Protein AF-A0A5C7WN79-F1 (afdb_monomer)

Structure (mmCIF, N/CA/C/O backbone):
data_AF-A0A5C7WN79-F1
#
_entry.id   AF-A0A5C7WN79-F1
#
loop_
_atom_site.group_PDB
_atom_site.id
_atom_site.type_symbol
_atom_site.label_atom_id
_atom_site.label_alt_id
_atom_site.label_comp_id
_atom_site.label_asym_id
_atom_site.label_entity_id
_atom_site.label_seq_id
_atom_site.pdbx_PDB_ins_code
_atom_site.Cartn_x
_atom_site.Cartn_y
_atom_site.Cartn_z
_atom_site.occupancy
_atom_site.B_iso_or_equiv
_atom_site.auth_seq_id
_atom_site.auth_comp_id
_atom_site.auth_asym_id
_atom_site.auth_atom_id
_atom_site.pdbx_PDB_model_num
ATOM 1 N N . MET A 1 1 ? -8.834 40.372 -3.719 1.00 57.69 1 MET A N 1
ATOM 2 C CA . MET A 1 1 ? -8.889 38.990 -4.252 1.00 57.69 1 MET A CA 1
ATOM 3 C C . MET A 1 1 ? -9.438 38.038 -3.189 1.00 57.69 1 MET A C 1
ATOM 5 O O . MET A 1 1 ? -8.864 37.002 -2.910 1.00 57.69 1 MET A O 1
ATOM 9 N N . THR A 1 2 ? -10.557 38.407 -2.567 1.00 45.66 2 THR A N 1
ATOM 10 C CA . THR A 1 2 ? -11.082 37.727 -1.366 1.00 45.66 2 THR A CA 1
ATOM 11 C C . THR A 1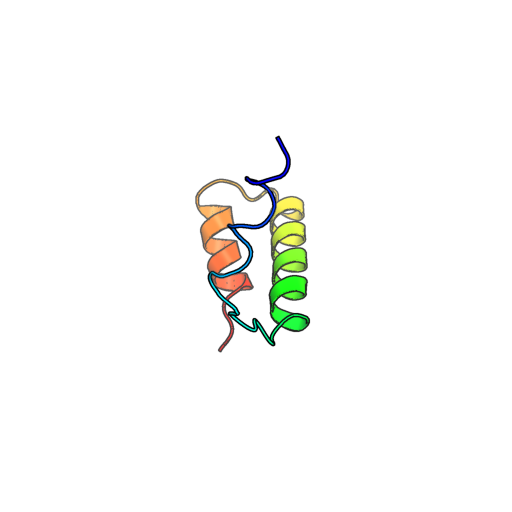 2 ? -12.500 37.190 -1.601 1.00 45.66 2 THR A C 1
ATOM 13 O O . THR A 1 2 ? -13.064 36.531 -0.742 1.00 45.66 2 THR A O 1
ATOM 16 N N . LYS A 1 3 ? -13.066 37.433 -2.796 1.00 48.09 3 LYS A N 1
ATOM 17 C CA . LYS A 1 3 ? -14.391 36.960 -3.236 1.00 48.09 3 LYS A CA 1
ATOM 18 C C . LYS A 1 3 ? -14.366 35.614 -3.980 1.00 48.09 3 LYS A C 1
ATOM 20 O O . LYS A 1 3 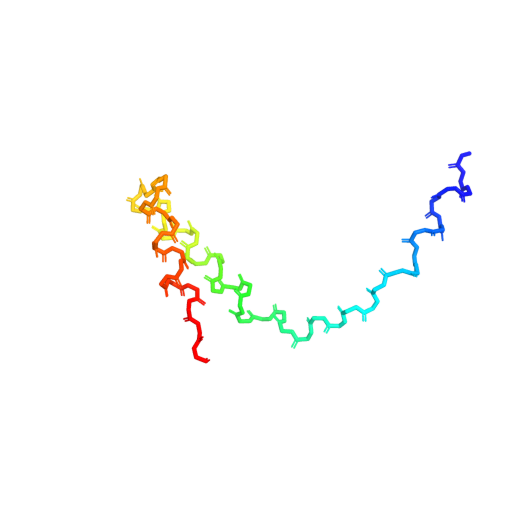? -15.415 35.010 -4.134 1.00 48.09 3 LYS A O 1
ATOM 25 N N . LEU A 1 4 ? -13.190 35.118 -4.386 1.00 48.41 4 LEU A N 1
ATOM 26 C CA . LEU A 1 4 ? -13.035 33.790 -5.008 1.00 48.41 4 LEU A CA 1
ATOM 27 C C . LEU A 1 4 ? -12.747 32.675 -3.977 1.00 48.41 4 LEU A C 1
ATOM 29 O O . LEU A 1 4 ? -12.802 31.498 -4.303 1.00 48.41 4 LEU A O 1
ATOM 33 N N . LEU A 1 5 ? -12.481 33.045 -2.720 1.00 55.16 5 LEU A N 1
ATOM 34 C CA . LEU A 1 5 ? -12.093 32.139 -1.630 1.00 55.16 5 LEU A CA 1
ATOM 35 C C . LEU A 1 5 ? -13.275 31.569 -0.821 1.00 55.16 5 LEU A C 1
ATOM 37 O O . LEU A 1 5 ? -13.051 30.810 0.111 1.00 55.16 5 LEU A O 1
ATOM 41 N N . MET A 1 6 ? -14.523 31.915 -1.162 1.00 59.75 6 MET A N 1
ATOM 42 C CA . MET A 1 6 ? -15.719 31.505 -0.398 1.00 59.75 6 MET A CA 1
ATOM 43 C C . MET A 1 6 ? -16.840 30.888 -1.254 1.00 59.75 6 MET A C 1
ATOM 45 O O . MET A 1 6 ? -17.852 30.459 -0.713 1.00 59.75 6 MET A O 1
ATOM 49 N N . ALA A 1 7 ? -16.672 30.797 -2.580 1.00 51.78 7 ALA A N 1
ATOM 50 C CA . ALA A 1 7 ? -17.678 30.232 -3.493 1.00 51.78 7 ALA A CA 1
ATOM 51 C C . ALA A 1 7 ? -17.453 28.745 -3.842 1.00 51.78 7 ALA A C 1
ATOM 53 O O . ALA A 1 7 ? -18.249 28.156 -4.563 1.00 51.78 7 ALA A O 1
ATOM 54 N N . LEU A 1 8 ? -16.405 28.118 -3.300 1.00 51.38 8 LEU A N 1
ATOM 55 C CA . LEU A 1 8 ? -16.164 26.675 -3.409 1.00 51.38 8 LEU A CA 1
ATOM 56 C C . LEU A 1 8 ? -16.346 25.986 -2.044 1.00 51.38 8 LEU A C 1
ATOM 58 O O . LEU A 1 8 ? -15.586 25.106 -1.663 1.00 51.38 8 LEU A O 1
ATOM 62 N N . LEU A 1 9 ? -17.337 26.444 -1.275 1.00 56.09 9 LEU A N 1
ATOM 63 C CA . LEU A 1 9 ? -17.736 25.885 0.023 1.00 56.09 9 LEU A CA 1
ATOM 64 C C . LEU A 1 9 ? -19.112 25.193 -0.036 1.00 56.09 9 LEU A C 1
ATOM 66 O O . LEU A 1 9 ? -19.718 24.948 1.001 1.00 56.09 9 LEU A O 1
ATOM 70 N N . LEU A 1 10 ? -19.620 24.855 -1.231 1.00 65.88 10 LEU A N 1
ATOM 71 C CA . LEU A 1 10 ? -20.959 24.265 -1.386 1.00 65.88 10 LEU A CA 1
ATOM 72 C C . LEU A 1 10 ? -21.045 23.164 -2.454 1.00 65.88 10 LEU A C 1
ATOM 74 O O . LEU A 1 10 ? -22.004 23.087 -3.214 1.00 65.88 10 LEU A O 1
ATOM 78 N N . SER A 1 11 ? -20.064 22.269 -2.513 1.00 64.56 11 SER A N 1
ATOM 79 C CA . SER A 1 11 ? -20.224 21.038 -3.290 1.00 64.56 11 SER A CA 1
ATOM 80 C C . SER A 1 11 ? -19.647 19.853 -2.534 1.00 64.56 11 SER A C 1
ATOM 82 O O . SER A 1 11 ? -18.435 19.712 -2.414 1.00 64.56 11 SER A O 1
ATOM 84 N N . CYS A 1 12 ? -20.560 18.988 -2.097 1.00 47.44 12 CYS A N 1
ATOM 85 C CA . CYS A 1 12 ? -20.327 17.686 -1.486 1.00 47.44 12 CYS A CA 1
ATOM 86 C C . CYS A 1 12 ? -20.041 17.701 0.024 1.00 47.44 12 CYS A C 1
ATOM 88 O O . CYS A 1 12 ? -18.933 17.455 0.491 1.00 47.44 12 CYS A O 1
ATOM 90 N N . ALA A 1 13 ? -21.113 17.851 0.806 1.00 56.16 13 ALA A N 1
ATOM 91 C CA . ALA A 1 13 ? -21.223 17.109 2.054 1.00 56.16 13 ALA A CA 1
ATOM 92 C C . ALA A 1 13 ? -21.343 15.605 1.728 1.00 56.16 13 ALA A C 1
ATOM 94 O O . ALA A 1 13 ? -22.420 15.024 1.813 1.00 56.16 13 ALA A O 1
ATOM 95 N N . CYS A 1 14 ? -20.243 14.962 1.332 1.00 48.31 14 CYS A N 1
ATOM 96 C CA . CYS A 1 14 ? -20.097 13.527 1.525 1.00 48.31 14 CYS A CA 1
ATOM 97 C C . CYS A 1 14 ? -19.481 13.333 2.909 1.00 48.31 14 CYS A C 1
ATOM 99 O O . CYS A 1 14 ? -18.266 13.327 3.097 1.00 48.31 14 CYS A O 1
ATOM 101 N N . VAL A 1 15 ? -20.360 13.209 3.904 1.00 54.66 15 VAL A N 1
ATOM 102 C CA . VAL A 1 15 ? -20.035 12.605 5.196 1.00 54.66 15 VAL A CA 1
ATOM 103 C C . VAL A 1 15 ? -19.415 11.235 4.908 1.00 54.66 15 VAL A C 1
ATOM 105 O O . VAL A 1 15 ? -20.108 10.239 4.730 1.00 54.66 15 VAL A O 1
ATOM 108 N N . SER A 1 16 ? -18.087 11.180 4.816 1.00 56.66 16 SER A N 1
ATOM 109 C CA . SER A 1 16 ? -17.342 9.925 4.831 1.00 56.66 16 SER A CA 1
ATOM 110 C C . SER A 1 16 ? -17.192 9.519 6.291 1.00 56.66 16 SER A C 1
ATOM 112 O O . SER A 1 16 ? -16.133 9.663 6.897 1.00 56.66 16 SER A O 1
ATOM 114 N N . ALA A 1 17 ? -18.292 9.050 6.881 1.00 56.75 17 ALA A N 1
ATOM 115 C CA . ALA A 1 17 ? -18.348 8.473 8.223 1.00 56.75 17 ALA A CA 1
ATOM 116 C C . ALA A 1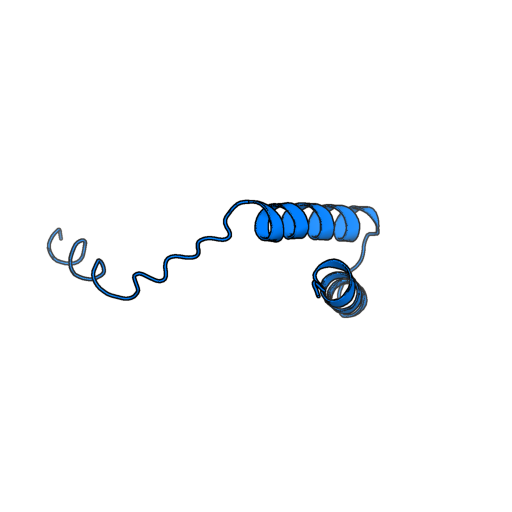 17 ? -17.690 7.075 8.271 1.00 56.75 17 ALA A C 1
ATOM 118 O O . ALA A 1 17 ? -18.278 6.105 8.735 1.00 56.75 17 ALA A O 1
ATOM 119 N N . TYR A 1 18 ? -16.450 6.971 7.785 1.00 54.38 18 TYR A N 1
ATOM 120 C CA . TYR A 1 18 ? -15.582 5.802 7.948 1.00 54.38 18 TYR A CA 1
ATOM 121 C C . TYR A 1 18 ? -14.119 6.255 8.101 1.00 54.38 18 TYR A C 1
ATOM 123 O O . TYR A 1 18 ? -13.223 5.853 7.366 1.00 54.38 18 TYR A O 1
ATOM 131 N N . ALA A 1 19 ? -13.870 7.180 9.025 1.00 54.97 19 ALA A N 1
ATOM 132 C CA . ALA A 1 19 ? -12.569 7.840 9.160 1.00 54.97 19 ALA A CA 1
ATOM 133 C 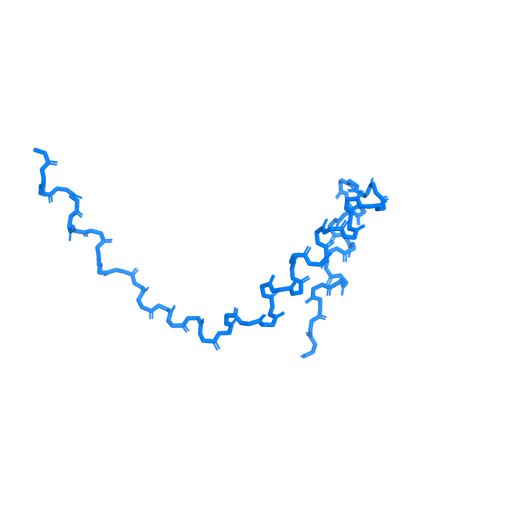C . ALA A 1 19 ? -11.531 7.051 9.991 1.00 54.97 19 ALA A C 1
ATOM 135 O O . ALA A 1 19 ? -10.401 7.499 10.130 1.00 54.97 19 ALA A O 1
ATOM 136 N N . GLY A 1 20 ? -11.884 5.887 10.551 1.00 60.06 20 GLY A N 1
ATOM 137 C CA . GLY A 1 20 ? -10.989 5.148 11.453 1.00 60.06 20 GLY A CA 1
ATOM 138 C C . GLY A 1 20 ? -10.254 3.982 10.799 1.00 60.06 20 GLY A C 1
ATOM 139 O O . GLY A 1 20 ? -9.044 3.860 10.906 1.00 60.06 20 GLY A O 1
ATOM 140 N N . THR A 1 21 ? -10.965 3.091 10.115 1.00 77.12 21 THR A N 1
ATOM 141 C CA . THR A 1 21 ? -10.429 1.744 9.856 1.00 77.12 21 THR A CA 1
ATOM 142 C C . THR A 1 21 ? -9.911 1.545 8.432 1.00 77.12 21 THR A C 1
ATOM 144 O O . THR A 1 21 ? -8.894 0.880 8.267 1.00 77.12 21 THR A O 1
ATOM 147 N N . GLN A 1 22 ? -10.510 2.152 7.395 1.00 86.12 22 GLN A N 1
ATOM 148 C CA . GLN A 1 22 ? -9.988 2.016 6.016 1.00 86.12 22 GLN A CA 1
ATOM 149 C C . GLN A 1 22 ? -8.749 2.891 5.832 1.00 86.12 22 GLN A C 1
ATOM 151 O O . GLN A 1 22 ? -7.801 2.489 5.163 1.00 86.12 22 GLN A O 1
ATOM 156 N N . GLN A 1 23 ? -8.749 4.093 6.413 1.00 89.25 23 GLN A N 1
ATOM 157 C CA . GLN A 1 23 ? -7.626 5.016 6.288 1.00 89.25 23 GLN A CA 1
ATOM 158 C C . GLN A 1 23 ? -6.377 4.467 6.991 1.00 89.25 23 GLN A C 1
ATOM 160 O O . GLN A 1 23 ? -5.294 4.491 6.408 1.00 89.25 23 GLN A O 1
ATOM 165 N N . GLU A 1 24 ? -6.529 3.902 8.193 1.00 90.88 24 GLU A N 1
ATOM 166 C CA . GLU A 1 24 ? -5.432 3.227 8.897 1.00 90.88 24 GLU A CA 1
ATOM 167 C C . GLU A 1 24 ? -4.974 1.969 8.147 1.00 90.88 24 GLU A C 1
ATOM 169 O O . GLU A 1 24 ? -3.779 1.810 7.899 1.00 90.88 24 GLU A O 1
ATOM 174 N N . LYS A 1 25 ? -5.906 1.139 7.650 1.00 91.44 25 LYS A N 1
ATOM 175 C CA . LYS A 1 25 ? -5.577 -0.022 6.803 1.00 91.44 25 LYS A CA 1
ATOM 176 C C . LYS A 1 25 ? -4.765 0.385 5.574 1.00 91.44 25 LYS A C 1
ATOM 178 O O . LYS A 1 25 ? -3.781 -0.265 5.232 1.00 91.44 25 LYS A O 1
ATOM 183 N N . MET A 1 26 ? -5.125 1.494 4.934 1.00 94.56 26 MET A N 1
ATOM 184 C CA . MET A 1 26 ? -4.400 2.006 3.777 1.00 94.56 26 MET A CA 1
ATOM 185 C C . MET A 1 26 ? -2.990 2.476 4.121 1.00 94.56 26 MET A C 1
ATOM 187 O O . MET A 1 26 ? -2.071 2.241 3.331 1.00 94.56 26 MET A O 1
ATOM 191 N N . LYS A 1 27 ? -2.781 3.092 5.288 1.00 95.19 27 LYS A N 1
ATOM 192 C CA . LYS A 1 27 ? -1.433 3.442 5.758 1.00 95.19 27 LYS A CA 1
ATOM 193 C C . LYS A 1 27 ? -0.583 2.187 5.955 1.00 95.19 27 LYS A C 1
ATOM 195 O O . LYS A 1 27 ? 0.517 2.133 5.407 1.00 95.19 27 LYS A O 1
ATOM 200 N N . THR A 1 28 ? -1.117 1.168 6.628 1.00 95.81 28 THR A N 1
ATOM 201 C CA . THR A 1 28 ? -0.430 -0.118 6.834 1.00 95.81 28 THR A CA 1
ATOM 202 C C . THR A 1 28 ? -0.082 -0.793 5.510 1.00 95.81 28 THR A C 1
ATOM 204 O O . THR A 1 28 ? 1.084 -1.088 5.269 1.00 95.81 28 THR A O 1
ATOM 207 N N . CYS A 1 29 ? -1.043 -0.937 4.589 1.00 97.38 29 CYS A N 1
ATOM 208 C CA . CYS A 1 29 ? -0.783 -1.527 3.274 1.00 97.38 29 CYS A CA 1
ATOM 209 C C . CYS A 1 29 ? 0.322 -0.773 2.509 1.00 97.38 29 CYS A C 1
ATOM 211 O O . CYS A 1 29 ? 1.180 -1.376 1.867 1.00 97.38 29 CYS A O 1
ATOM 213 N N . ASN A 1 30 ? 0.353 0.560 2.577 1.00 97.00 30 ASN A N 1
ATOM 214 C CA . ASN A 1 30 ? 1.411 1.324 1.918 1.00 97.00 30 ASN A CA 1
ATOM 215 C C . ASN A 1 30 ? 2.783 1.149 2.583 1.00 97.00 30 ASN A C 1
ATOM 217 O O . ASN A 1 30 ? 3.787 1.128 1.868 1.00 97.00 30 ASN A O 1
ATOM 221 N N . ALA A 1 31 ? 2.841 1.030 3.911 1.00 98.25 31 ALA A N 1
ATOM 222 C CA . ALA A 1 31 ? 4.080 0.739 4.627 1.00 98.25 31 ALA A CA 1
ATOM 223 C C . ALA A 1 31 ? 4.622 -0.648 4.247 1.00 98.25 31 ALA A C 1
ATOM 225 O O . ALA A 1 31 ? 5.785 -0.761 3.861 1.00 98.25 31 ALA A O 1
ATOM 226 N N . ASP A 1 32 ? 3.761 -1.664 4.231 1.00 97.81 32 ASP A N 1
ATOM 227 C CA . ASP A 1 32 ? 4.126 -3.035 3.867 1.00 97.81 32 ASP A CA 1
ATOM 228 C C . ASP A 1 32 ? 4.603 -3.140 2.418 1.00 97.81 32 ASP A C 1
ATOM 230 O O . ASP A 1 32 ? 5.609 -3.792 2.139 1.00 97.81 32 ASP A O 1
ATOM 234 N N . ALA A 1 33 ? 3.928 -2.462 1.485 1.00 98.25 33 ALA A N 1
ATOM 235 C CA . ALA A 1 33 ? 4.347 -2.432 0.087 1.00 98.25 33 ALA A CA 1
ATOM 236 C C . ALA A 1 33 ? 5.751 -1.827 -0.076 1.00 98.25 33 ALA A C 1
ATOM 238 O O . ALA A 1 33 ? 6.548 -2.342 -0.858 1.00 98.25 33 ALA A O 1
ATO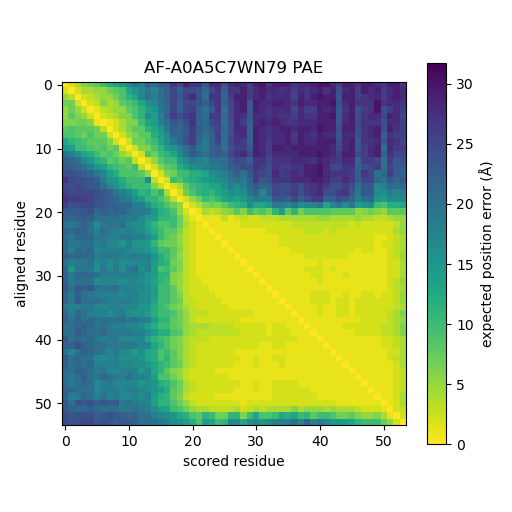M 239 N N . LYS A 1 34 ? 6.069 -0.765 0.680 1.00 97.62 34 LYS A N 1
ATOM 240 C CA . LYS A 1 34 ? 7.410 -0.158 0.692 1.00 97.62 34 LYS A CA 1
ATOM 241 C C . LYS A 1 34 ? 8.447 -1.078 1.330 1.00 97.62 34 LYS A C 1
ATOM 243 O O . LYS A 1 34 ? 9.521 -1.235 0.763 1.00 97.62 34 LYS A O 1
ATOM 248 N N . ALA A 1 35 ? 8.127 -1.703 2.464 1.00 98.25 35 ALA A N 1
ATOM 249 C CA . ALA A 1 35 ? 9.020 -2.642 3.146 1.00 98.25 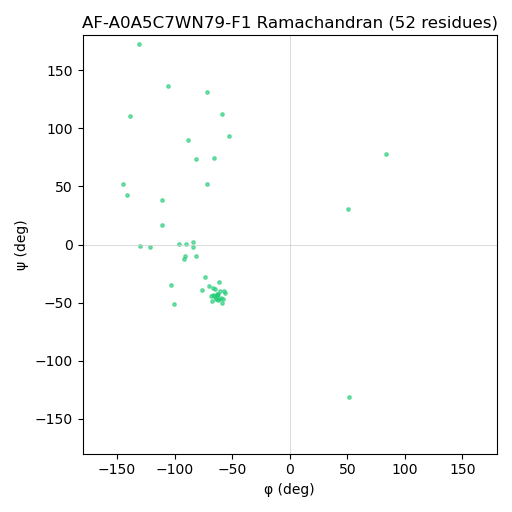35 ALA A CA 1
ATOM 250 C C . ALA A 1 35 ? 9.351 -3.864 2.273 1.00 98.25 35 ALA A C 1
ATOM 252 O O . ALA A 1 35 ? 10.460 -4.384 2.318 1.00 98.25 35 ALA A O 1
ATOM 253 N N . LYS A 1 36 ? 8.400 -4.285 1.433 1.00 97.50 36 LYS A N 1
ATOM 254 C CA . LYS A 1 36 ? 8.563 -5.350 0.435 1.00 97.50 36 LYS A CA 1
ATOM 255 C C . LYS A 1 36 ? 9.176 -4.868 -0.888 1.00 97.50 36 LYS A C 1
ATOM 257 O O . LYS A 1 36 ? 9.277 -5.664 -1.813 1.00 97.50 36 LYS A O 1
ATOM 262 N N . ALA A 1 37 ? 9.535 -3.586 -0.994 1.00 98.06 37 ALA A N 1
ATOM 263 C CA . ALA A 1 37 ? 10.035 -2.942 -2.211 1.00 98.06 37 ALA A CA 1
ATOM 264 C C . ALA A 1 37 ? 9.153 -3.178 -3.457 1.00 98.06 37 ALA A C 1
ATOM 266 O O . ALA A 1 37 ? 9.648 -3.198 -4.582 1.00 98.06 37 ALA A O 1
ATOM 267 N N . LEU A 1 38 ? 7.837 -3.337 -3.268 1.00 97.69 38 LEU A N 1
ATOM 268 C CA . LEU A 1 38 ? 6.913 -3.596 -4.368 1.00 97.69 38 LEU A CA 1
ATOM 269 C C . LEU A 1 38 ? 6.731 -2.336 -5.213 1.00 97.69 38 LEU A C 1
ATOM 271 O O . LEU A 1 38 ? 6.398 -1.257 -4.704 1.00 97.69 38 LEU A O 1
ATOM 275 N N . ALA A 1 39 ? 6.857 -2.499 -6.524 1.00 97.06 39 ALA A N 1
ATOM 276 C CA . ALA A 1 39 ? 6.655 -1.446 -7.508 1.00 97.06 39 ALA A CA 1
ATOM 277 C C . ALA A 1 39 ? 5.735 -1.924 -8.638 1.00 97.06 39 ALA A C 1
ATOM 279 O O . ALA A 1 39 ? 5.335 -3.086 -8.688 1.00 97.06 39 ALA A O 1
ATOM 280 N N . GLY A 1 40 ? 5.351 -1.000 -9.522 1.00 97.44 40 GLY A N 1
ATOM 281 C CA . GLY A 1 40 ? 4.579 -1.319 -10.722 1.00 97.44 40 GLY A CA 1
ATOM 282 C C . GLY A 1 40 ? 3.320 -2.141 -10.435 1.00 97.44 40 G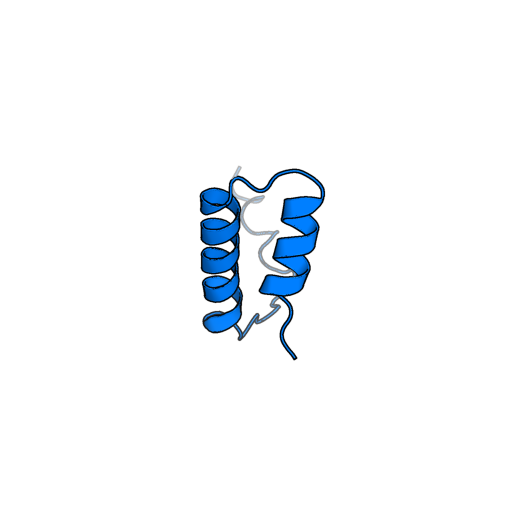LY A C 1
ATOM 283 O O . GLY A 1 40 ? 2.523 -1.808 -9.551 1.00 97.44 40 GLY A O 1
ATOM 284 N N . ASP A 1 41 ? 3.140 -3.210 -11.200 1.00 97.88 41 ASP A N 1
ATOM 285 C CA . ASP A 1 41 ? 1.947 -4.048 -11.121 1.00 97.88 41 ASP A CA 1
ATOM 286 C C . ASP A 1 41 ? 1.912 -4.926 -9.868 1.00 97.88 41 ASP A C 1
ATOM 288 O O . ASP A 1 41 ? 0.831 -5.163 -9.326 1.00 97.88 41 ASP A O 1
ATOM 292 N N . GLU A 1 42 ? 3.069 -5.298 -9.318 1.00 97.00 42 GLU A N 1
ATOM 293 C CA . GLU A 1 42 ? 3.153 -6.052 -8.063 1.00 97.00 42 GLU A CA 1
ATOM 294 C C . GLU A 1 42 ? 2.591 -5.241 -6.893 1.00 97.00 42 GLU A C 1
ATOM 296 O O . GLU A 1 42 ? 1.790 -5.744 -6.100 1.00 97.00 42 GLU A O 1
ATOM 301 N N . ARG A 1 43 ? 2.923 -3.945 -6.822 1.00 98.12 43 ARG A N 1
ATOM 302 C CA . ARG A 1 43 ? 2.351 -3.050 -5.808 1.00 98.12 43 ARG A CA 1
ATOM 303 C C . ARG A 1 43 ? 0.842 -2.923 -5.961 1.00 98.12 43 ARG A C 1
ATOM 305 O O . ARG A 1 43 ? 0.138 -2.930 -4.954 1.00 98.12 43 ARG A O 1
ATOM 312 N N . LYS A 1 44 ? 0.333 -2.784 -7.189 1.00 97.19 44 LYS A N 1
ATOM 313 C CA . LYS A 1 44 ? -1.113 -2.657 -7.444 1.00 97.19 44 LYS A CA 1
ATOM 314 C C . LYS A 1 44 ? -1.857 -3.923 -7.023 1.00 97.19 44 LYS 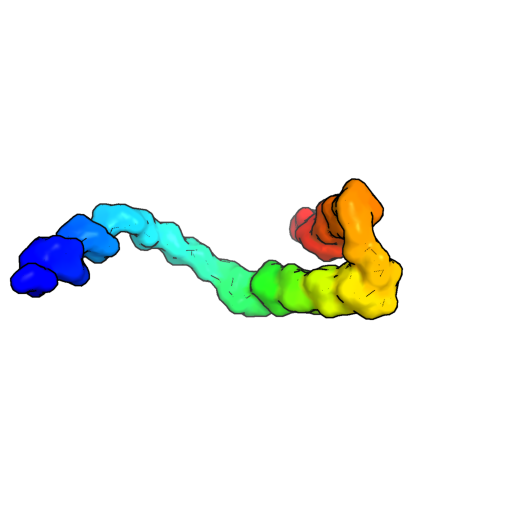A C 1
ATOM 316 O O . LYS A 1 44 ? -2.875 -3.826 -6.340 1.00 97.19 44 LYS A O 1
ATOM 321 N N . ALA A 1 45 ? -1.332 -5.092 -7.389 1.00 97.88 45 ALA A N 1
ATOM 322 C CA . ALA A 1 45 ? -1.895 -6.385 -7.017 1.00 97.88 45 ALA A CA 1
ATOM 323 C C . ALA A 1 45 ? -1.906 -6.566 -5.494 1.00 97.88 45 ALA A C 1
ATOM 325 O O . ALA A 1 45 ? -2.947 -6.885 -4.917 1.00 97.88 45 ALA A O 1
ATOM 326 N N . PHE A 1 46 ? -0.785 -6.264 -4.832 1.00 97.69 46 PHE A N 1
ATOM 327 C CA . PHE A 1 46 ? -0.701 -6.272 -3.375 1.00 97.69 46 PHE A CA 1
ATOM 328 C C . PHE A 1 46 ? -1.728 -5.327 -2.746 1.00 97.69 46 PHE A C 1
ATOM 330 O O . PHE A 1 46 ? -2.445 -5.728 -1.835 1.00 97.69 46 PHE A O 1
ATOM 337 N N . MET A 1 47 ? -1.845 -4.094 -3.245 1.00 96.38 47 MET A N 1
ATOM 338 C CA . MET A 1 47 ? -2.759 -3.103 -2.681 1.00 96.38 47 MET A CA 1
ATOM 339 C C . MET A 1 47 ? -4.222 -3.529 -2.841 1.00 96.38 47 MET A C 1
ATOM 341 O O . MET A 1 47 ? -5.001 -3.362 -1.909 1.00 96.38 47 MET A O 1
ATOM 345 N N . LYS A 1 48 ? -4.594 -4.139 -3.975 1.00 95.44 48 LYS A N 1
ATOM 346 C CA . LYS A 1 48 ? -5.937 -4.700 -4.195 1.00 95.44 48 LYS A CA 1
ATOM 347 C C . LYS A 1 48 ? -6.260 -5.784 -3.167 1.00 95.44 48 LYS A C 1
ATOM 349 O O . LYS A 1 48 ? -7.339 -5.768 -2.583 1.00 95.44 48 LYS A O 1
ATOM 354 N N . THR A 1 49 ? -5.323 -6.698 -2.927 1.00 95.69 49 THR A N 1
ATOM 355 C CA . THR A 1 49 ? -5.487 -7.765 -1.933 1.00 95.69 49 THR A CA 1
ATOM 356 C C . THR A 1 49 ? -5.524 -7.198 -0.516 1.00 95.69 49 THR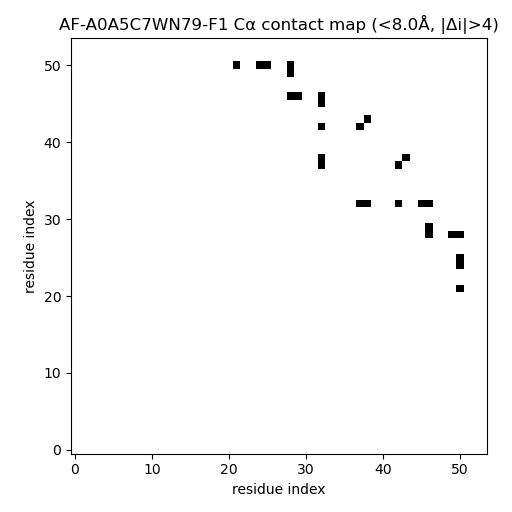 A C 1
ATOM 358 O O . THR A 1 49 ? -6.446 -7.497 0.238 1.00 95.69 49 THR A O 1
ATOM 361 N N . CYS A 1 50 ? -4.578 -6.327 -0.166 1.00 95.12 50 CYS A N 1
ATOM 362 C CA . CYS A 1 50 ? -4.459 -5.743 1.167 1.00 95.12 50 CYS A CA 1
ATOM 363 C C . CYS A 1 50 ? -5.680 -4.889 1.524 1.00 95.12 50 CYS A C 1
ATOM 365 O O . CYS A 1 50 ? -6.232 -5.014 2.612 1.00 95.12 50 CYS A O 1
ATOM 367 N N . LEU A 1 51 ? -6.166 -4.071 0.590 1.00 93.81 51 LEU A N 1
ATOM 368 C CA . LEU A 1 51 ? -7.327 -3.211 0.805 1.00 93.81 51 LEU A CA 1
ATOM 369 C C . LEU A 1 51 ? -8.662 -3.928 0.633 1.00 93.81 51 LEU A C 1
ATOM 371 O O . LEU A 1 51 ? -9.679 -3.358 1.022 1.00 93.81 51 LEU A O 1
ATOM 375 N N . SER A 1 52 ? -8.686 -5.163 0.124 1.00 89.31 52 SER A N 1
ATOM 376 C CA . SER A 1 52 ? -9.933 -5.921 0.033 1.00 89.31 52 SER A CA 1
ATOM 377 C C . SER A 1 52 ? -10.536 -6.086 1.434 1.00 89.31 52 SER A C 1
ATOM 379 O O . SER A 1 52 ? -9.941 -6.659 2.350 1.00 89.31 52 SER A O 1
ATOM 381 N N . GLY A 1 53 ? -11.672 -5.432 1.649 1.00 69.56 53 GLY A N 1
ATOM 382 C CA . GLY A 1 53 ? -12.577 -5.673 2.762 1.00 69.56 53 GLY A CA 1
ATOM 383 C C . GLY A 1 53 ? -13.774 -6.419 2.193 1.00 69.56 53 GLY A C 1
ATOM 384 O O . GLY A 1 53 ? -14.223 -6.082 1.098 1.00 69.56 53 GLY A O 1
ATOM 385 N N . LYS A 1 54 ? -14.234 -7.456 2.887 1.00 52.47 54 LYS A N 1
ATOM 386 C CA . LYS A 1 54 ? -15.634 -7.860 2.752 1.00 52.47 54 LYS A CA 1
ATOM 387 C C . LYS A 1 54 ? -16.497 -6.821 3.456 1.00 52.47 54 LYS A C 1
ATOM 389 O O . LYS A 1 54 ? -15.983 -6.237 4.439 1.00 52.47 54 LYS A O 1
#

Mean predicted aligned error: 12.04 Å

Sequence (54 aa):
MTKLLMALLLSCACVSAYAGTQQEKMKTCNADAKAKALAGDERKAFMKTCLSGK

Secondary structure (DSSP, 8-state):
--SSSSSSSSS--------SHHHHHHHHHHHHHHHTT--HHHHHHHHHHHH---

Foldseek 3Di:
DCVVVPPPPDDDPPPPVPPPDLVVLQVVLVVVCVVVVPDDVRSVVSSCVSSDDD

InterPro domains:
  IPR011690 Phosphate-starvation-induced PsiF repeat [PF07769] (20-52)

Radius of gyration: 17.38 Å; Cα contacts (8 Å, |Δi|>4): 14; chains: 1; bounding box: 31×47×23 Å

pLDDT: mean 78.89, std 20.25, range [45.66, 98.25]

Organism: Methylophilus methylotrophus (NCBI:txid17)

Solvent-accessible surface area (backbone atoms only — not comparable to full-atom values): 3562 Å² total; per-residue (Å²): 139,72,77,78,79,66,76,84,76,81,81,76,93,70,82,69,90,60,78,65,62,61,56,50,49,50,51,51,48,53,51,52,33,56,77,67,68,48,52,75,69,60,31,52,54,49,46,53,60,64,66,59,69,132